Protein AF-A0A2R6F0V4-F1 (afdb_monomer_lite)

Secondary structure (DSSP, 8-state):
-----HHHHHHHHHHHHHHHHHHHHHHHHHHHHHHHHHHHHHHTT-HHHHHHHHHHHHHHHHHHHHHHHHHHHHHHHHHHHHHHHHHHS---PPP--------------

Foldseek 3Di:
DPDDDVVVVVVVVVVLVVLLVVLCVQLVVQLVQLVVQLVVCVVVVHVVSVVSSVVSNVSSVVSNVCSVVVSVVVVVVVVVVVVVVVVPPDDDPDDPPDPDPDDDDDPDD

Sequence (109 aa):
MTAVNVVDGVKYGFVLLGYFIAVFVLGGAIFGIGLAVSAGGTEGNSVGFVVVGGLLALVGGLVINAGLFGVLYKIVADGVQRGIETASEPATPAEPSEPGKSATQGEHR

pLDDT: mean 84.57, std 15.78, range [44.31, 98.0]

Structure (mmCIF, N/CA/C/O backbone):
data_AF-A0A2R6F0V4-F1
#
_entry.id   AF-A0A2R6F0V4-F1
#
loop_
_atom_site.group_PDB
_atom_site.id
_atom_site.type_symbol
_atom_site.label_atom_id
_atom_site.label_alt_id
_atom_site.label_comp_id
_atom_site.label_asym_id
_atom_site.label_entity_id
_atom_site.label_seq_id
_atom_site.pdbx_PDB_ins_code
_atom_site.Cartn_x
_atom_site.Cartn_y
_atom_site.Cartn_z
_atom_site.occupancy
_atom_site.B_iso_or_equiv
_atom_site.auth_seq_id
_atom_site.auth_comp_id
_atom_site.auth_asym_id
_atom_site.auth_atom_id
_atom_site.pdbx_PDB_model_num
ATOM 1 N N . MET A 1 1 ? -16.889 1.966 31.960 1.00 46.19 1 MET A N 1
ATOM 2 C CA . MET A 1 1 ? -15.653 1.846 31.159 1.00 46.19 1 MET A CA 1
ATOM 3 C C . MET A 1 1 ? -15.707 0.517 30.431 1.00 46.19 1 MET A C 1
ATOM 5 O O . MET A 1 1 ? -15.473 -0.521 31.035 1.00 46.19 1 MET A O 1
ATOM 9 N N . THR A 1 2 ? -16.154 0.524 29.182 1.00 55.62 2 THR A N 1
ATOM 10 C CA . THR A 1 2 ? -16.266 -0.695 28.377 1.00 55.62 2 THR A CA 1
ATOM 11 C C . THR A 1 2 ? -14.850 -1.089 27.975 1.00 55.62 2 THR A C 1
ATOM 13 O O . THR A 1 2 ? -14.188 -0.365 27.233 1.00 55.62 2 THR A O 1
ATOM 16 N N . ALA A 1 3 ? -14.321 -2.155 28.575 1.00 60.88 3 ALA A N 1
ATOM 17 C CA . ALA A 1 3 ? -12.973 -2.618 28.284 1.00 60.88 3 ALA A CA 1
ATOM 18 C C . ALA A 1 3 ? -12.918 -3.075 26.824 1.00 60.88 3 ALA A C 1
ATOM 20 O O . ALA A 1 3 ? -13.664 -3.962 26.415 1.00 60.88 3 ALA A O 1
ATOM 21 N N . VAL A 1 4 ? -12.048 -2.447 26.035 1.00 64.31 4 VAL A N 1
ATOM 22 C CA . VAL A 1 4 ? -11.818 -2.854 24.650 1.00 64.31 4 VAL A CA 1
ATOM 23 C C . VAL A 1 4 ? -11.239 -4.265 24.674 1.00 64.31 4 VAL A C 1
ATOM 25 O O . VAL A 1 4 ? -10.246 -4.521 25.359 1.00 64.31 4 VAL A O 1
ATOM 28 N N . ASN A 1 5 ? -11.858 -5.196 23.950 1.00 82.69 5 ASN A N 1
ATOM 29 C CA . ASN A 1 5 ? -11.368 -6.564 23.888 1.00 82.69 5 ASN A CA 1
ATOM 30 C C . ASN A 1 5 ? -10.049 -6.599 23.100 1.00 82.69 5 ASN A C 1
ATOM 32 O O . ASN A 1 5 ? -10.015 -6.356 21.893 1.00 82.69 5 ASN A O 1
ATOM 36 N N . VAL A 1 6 ? -8.950 -6.912 23.791 1.00 84.12 6 VAL A N 1
ATOM 37 C CA . VAL A 1 6 ? -7.597 -6.977 23.210 1.00 84.12 6 VAL A CA 1
ATOM 38 C C . VAL A 1 6 ? -7.549 -7.934 22.014 1.00 84.12 6 VAL A C 1
ATOM 40 O O . VAL A 1 6 ? -6.865 -7.661 21.028 1.00 84.12 6 VAL A O 1
ATOM 43 N N . VAL A 1 7 ? -8.318 -9.025 22.063 1.00 88.06 7 VAL A N 1
ATOM 44 C CA . VAL A 1 7 ? -8.378 -10.024 20.988 1.00 88.06 7 VAL A CA 1
ATOM 45 C C . VAL A 1 7 ? -8.931 -9.420 19.695 1.00 88.06 7 VAL A C 1
ATOM 47 O O . VAL A 1 7 ? -8.411 -9.705 18.615 1.00 88.06 7 VAL A O 1
ATOM 50 N N . ASP A 1 8 ? -9.935 -8.547 19.793 1.00 85.12 8 ASP A N 1
ATOM 51 C CA . ASP A 1 8 ? -10.532 -7.890 18.628 1.00 85.12 8 ASP A CA 1
ATOM 52 C C . ASP A 1 8 ? -9.588 -6.841 18.033 1.00 85.12 8 ASP A C 1
ATOM 54 O O . ASP A 1 8 ? -9.467 -6.742 16.810 1.00 85.12 8 ASP A O 1
ATOM 58 N N . GLY A 1 9 ? -8.830 -6.137 18.879 1.00 84.19 9 GLY A N 1
ATOM 59 C CA . GLY A 1 9 ? -7.759 -5.240 18.437 1.00 84.19 9 GLY A CA 1
ATOM 60 C C . GLY A 1 9 ? -6.660 -5.972 17.658 1.00 84.19 9 GLY A C 1
ATOM 61 O O . GLY A 1 9 ? -6.257 -5.523 16.584 1.00 84.19 9 GLY A O 1
ATOM 62 N N . VAL A 1 10 ? -6.215 -7.134 18.148 1.00 90.25 10 VAL A N 1
ATOM 63 C CA . VAL A 1 10 ? -5.193 -7.956 17.473 1.00 90.25 10 VAL A CA 1
ATOM 64 C C . VAL A 1 10 ? -5.708 -8.504 16.141 1.00 90.25 10 VAL A C 1
ATOM 66 O O . VAL A 1 10 ? -5.002 -8.422 15.135 1.00 90.25 10 VAL A O 1
ATOM 69 N N . LYS A 1 11 ? -6.944 -9.018 16.098 1.00 92.75 11 LYS A N 1
ATOM 70 C CA . LYS A 1 11 ? -7.572 -9.482 14.849 1.00 92.75 11 LYS A CA 1
ATOM 71 C C . LYS A 1 11 ? -7.669 -8.363 13.817 1.00 92.75 11 LYS A C 1
ATOM 73 O O . LYS A 1 11 ? -7.292 -8.564 12.664 1.00 92.75 11 LYS A O 1
ATOM 78 N N . TYR A 1 12 ? -8.126 -7.185 14.236 1.00 90.81 12 TYR A N 1
ATOM 79 C CA . TYR A 1 12 ? -8.203 -6.013 13.369 1.00 90.81 12 TYR A CA 1
ATOM 80 C C . TYR A 1 12 ? -6.818 -5.613 12.837 1.00 90.81 12 TYR A C 1
ATOM 82 O O . TYR A 1 12 ? -6.655 -5.411 11.632 1.00 90.81 12 TYR A O 1
ATOM 90 N N . GLY A 1 13 ? -5.803 -5.592 13.706 1.00 90.44 13 GLY A N 1
ATOM 91 C CA . GLY A 1 13 ? -4.417 -5.323 13.324 1.00 90.44 13 GLY A CA 1
ATOM 92 C C . GLY A 1 13 ? -3.874 -6.315 12.292 1.00 90.44 13 GLY A C 1
ATOM 93 O O . GLY A 1 13 ? -3.255 -5.896 11.318 1.00 90.44 13 GLY A O 1
ATOM 94 N N . PHE A 1 14 ? -4.160 -7.613 12.440 1.00 94.88 14 PHE A N 1
ATOM 95 C CA . PHE A 1 14 ? -3.750 -8.638 11.472 1.00 94.88 14 PHE A CA 1
ATOM 96 C C . PHE A 1 14 ? -4.399 -8.462 10.097 1.00 94.88 14 PHE A C 1
ATOM 98 O O . PHE A 1 14 ? -3.730 -8.630 9.077 1.00 94.88 14 PHE A O 1
ATOM 105 N N . VAL A 1 15 ? -5.682 -8.096 10.050 1.00 93.88 15 VAL A N 1
ATOM 106 C CA . VAL A 1 15 ? -6.373 -7.803 8.785 1.00 93.88 15 VAL A CA 1
ATOM 107 C C . VAL A 1 15 ? -5.744 -6.587 8.103 1.00 93.88 15 VAL A C 1
ATOM 109 O O . VAL A 1 15 ? -5.483 -6.618 6.899 1.00 93.88 15 VAL A O 1
ATOM 112 N N . LEU A 1 16 ? -5.445 -5.537 8.871 1.00 93.31 16 LEU A N 1
ATOM 113 C CA . LEU A 1 16 ? -4.765 -4.348 8.360 1.00 93.31 16 LEU A CA 1
ATOM 114 C C . LEU A 1 16 ? -3.354 -4.656 7.861 1.00 93.31 16 LEU A C 1
ATOM 116 O O . LEU A 1 16 ? -2.969 -4.176 6.798 1.00 93.31 16 LEU A O 1
ATOM 120 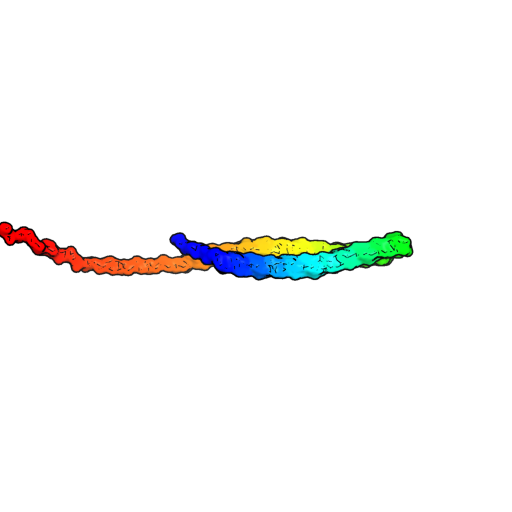N N . LEU A 1 17 ? -2.606 -5.480 8.593 1.00 92.88 17 LEU A N 1
ATOM 121 C CA . LEU A 1 17 ? -1.279 -5.931 8.191 1.00 92.88 17 LEU A CA 1
ATOM 122 C C . LEU A 1 17 ? -1.341 -6.725 6.883 1.00 92.88 17 LEU A C 1
ATOM 124 O O . LEU A 1 17 ? -0.549 -6.468 5.983 1.00 92.88 17 LEU A O 1
ATOM 128 N N . GLY A 1 18 ? -2.300 -7.644 6.745 1.00 94.50 18 GLY A N 1
ATOM 129 C CA . GLY A 1 18 ? -2.506 -8.402 5.510 1.00 94.50 18 GLY A CA 1
ATOM 130 C C . GLY A 1 18 ? -2.809 -7.495 4.315 1.00 94.50 18 GLY A C 1
ATOM 131 O O . GLY A 1 18 ? -2.206 -7.652 3.254 1.00 94.50 18 GLY A O 1
ATOM 132 N N . TYR A 1 19 ? -3.673 -6.493 4.503 1.00 94.31 19 TYR A N 1
ATOM 133 C CA . TYR A 1 19 ? -3.919 -5.464 3.491 1.00 94.31 19 TYR A CA 1
ATOM 134 C C . TYR A 1 19 ? -2.640 -4.688 3.148 1.00 94.31 19 TYR A C 1
ATOM 136 O O . TYR A 1 19 ? -2.330 -4.493 1.974 1.00 94.31 19 TYR A O 1
ATOM 144 N N . PHE A 1 20 ? -1.869 -4.284 4.157 1.00 93.31 20 PHE A N 1
ATOM 145 C CA . PHE A 1 20 ? -0.633 -3.531 3.964 1.00 93.31 20 PHE A CA 1
ATOM 146 C C . PHE A 1 20 ? 0.407 -4.334 3.177 1.00 93.31 20 PHE A C 1
ATOM 148 O O . PHE A 1 20 ? 0.997 -3.815 2.232 1.00 93.31 20 PHE A O 1
ATOM 155 N N . ILE A 1 21 ? 0.569 -5.619 3.505 1.00 96.12 21 ILE A N 1
ATOM 156 C CA . ILE A 1 21 ? 1.418 -6.551 2.757 1.00 96.12 21 ILE A CA 1
ATOM 157 C C . ILE A 1 21 ? 0.934 -6.655 1.310 1.00 96.12 21 ILE A C 1
ATOM 159 O O . ILE A 1 21 ? 1.748 -6.540 0.402 1.00 96.12 21 ILE A O 1
ATOM 163 N N . ALA A 1 22 ? -0.370 -6.819 1.071 1.00 96.06 22 ALA A N 1
ATOM 164 C CA . ALA A 1 22 ? -0.906 -6.920 -0.285 1.00 96.06 22 ALA A CA 1
ATOM 165 C C . ALA A 1 22 ? -0.601 -5.667 -1.124 1.00 96.06 22 ALA A C 1
ATOM 167 O O . ALA A 1 22 ? -0.125 -5.789 -2.252 1.00 96.06 22 ALA A O 1
ATOM 168 N N . VAL A 1 23 ? -0.801 -4.470 -0.560 1.00 96.19 23 VAL A N 1
ATOM 169 C CA . VAL A 1 23 ? -0.457 -3.195 -1.212 1.00 96.19 23 VAL A CA 1
ATOM 170 C C . VAL A 1 23 ? 1.040 -3.113 -1.502 1.00 96.19 23 VAL A C 1
ATOM 172 O O . VAL A 1 23 ? 1.423 -2.760 -2.616 1.00 96.19 23 VAL A O 1
ATOM 175 N N . PHE A 1 24 ? 1.889 -3.433 -0.524 1.00 95.38 24 PHE A N 1
ATOM 176 C CA . PHE A 1 24 ? 3.341 -3.361 -0.689 1.00 95.38 24 PHE A CA 1
ATOM 177 C C . PHE A 1 24 ? 3.861 -4.372 -1.703 1.00 95.38 24 PHE A C 1
ATOM 179 O O . PHE A 1 24 ? 4.746 -4.040 -2.485 1.00 95.38 24 PHE A O 1
ATOM 186 N N . VAL A 1 25 ? 3.307 -5.581 -1.731 1.00 97.75 25 VAL A N 1
ATOM 187 C CA . VAL A 1 25 ? 3.688 -6.609 -2.701 1.00 97.75 25 VAL A CA 1
ATOM 188 C C . VAL A 1 25 ? 3.247 -6.203 -4.105 1.00 97.75 25 VAL A C 1
ATOM 190 O O . VAL A 1 25 ? 4.075 -6.218 -5.009 1.00 97.75 25 VAL A O 1
ATOM 193 N N . LEU A 1 26 ? 1.991 -5.788 -4.306 1.00 96.88 26 LEU A N 1
ATOM 194 C CA . LEU A 1 26 ? 1.513 -5.370 -5.632 1.00 96.88 26 LEU A CA 1
ATOM 195 C C . LEU A 1 26 ? 2.218 -4.102 -6.115 1.00 96.88 26 LEU A C 1
ATOM 197 O O . LEU A 1 26 ? 2.790 -4.080 -7.204 1.00 96.88 26 LEU A O 1
ATOM 201 N N . GLY A 1 27 ? 2.184 -3.045 -5.305 1.00 96.38 27 GLY A N 1
ATOM 202 C CA . GLY A 1 27 ? 2.790 -1.766 -5.651 1.00 96.38 27 GLY A CA 1
ATOM 203 C C . GLY A 1 27 ? 4.307 -1.876 -5.780 1.00 96.38 27 GLY A C 1
ATOM 204 O O . GLY A 1 27 ? 4.878 -1.338 -6.723 1.00 96.38 27 GLY A O 1
ATOM 205 N N . GLY A 1 28 ? 4.952 -2.645 -4.899 1.00 96.44 28 GLY A N 1
ATOM 206 C CA . GLY A 1 28 ? 6.389 -2.907 -4.932 1.00 96.44 28 GLY A CA 1
ATOM 207 C C . GLY A 1 28 ? 6.815 -3.750 -6.129 1.00 96.44 28 GLY A C 1
ATOM 208 O O . GLY A 1 28 ? 7.839 -3.449 -6.735 1.00 96.44 28 GLY A O 1
ATOM 209 N N . ALA A 1 29 ? 6.021 -4.746 -6.533 1.00 98.00 29 ALA A N 1
ATOM 210 C CA . ALA A 1 29 ? 6.284 -5.512 -7.749 1.00 98.00 29 ALA A CA 1
ATOM 211 C C . ALA A 1 29 ? 6.216 -4.616 -8.992 1.00 98.00 29 ALA A C 1
ATOM 213 O O . ALA A 1 29 ? 7.148 -4.612 -9.792 1.00 98.00 29 ALA A O 1
ATOM 214 N N . ILE A 1 30 ? 5.161 -3.805 -9.127 1.00 97.50 30 ILE A N 1
ATOM 215 C CA . ILE A 1 30 ? 5.022 -2.856 -10.244 1.00 97.50 30 ILE A CA 1
ATOM 216 C C . ILE A 1 30 ? 6.175 -1.843 -10.229 1.00 97.50 30 ILE A C 1
ATOM 218 O O . ILE A 1 30 ? 6.792 -1.591 -11.265 1.00 97.50 30 ILE A O 1
ATOM 222 N N . PHE A 1 31 ? 6.501 -1.310 -9.049 1.00 97.25 31 PHE A N 1
ATOM 223 C CA . PHE A 1 31 ? 7.593 -0.362 -8.864 1.00 97.25 31 PHE A CA 1
ATOM 224 C C . PHE A 1 31 ? 8.939 -0.963 -9.288 1.00 97.25 31 PHE A C 1
ATOM 226 O O . PHE A 1 31 ? 9.661 -0.378 -10.095 1.00 97.25 31 PHE A O 1
ATOM 233 N N . GLY A 1 32 ? 9.253 -2.159 -8.788 1.00 96.69 32 GLY A N 1
ATOM 234 C CA . GLY A 1 32 ? 10.488 -2.880 -9.085 1.00 96.69 32 GLY A CA 1
ATOM 235 C C . GLY A 1 32 ? 10.616 -3.260 -10.558 1.00 96.69 32 GLY A C 1
ATOM 236 O O . GLY A 1 32 ? 11.685 -3.078 -11.138 1.00 96.69 32 GLY A O 1
ATOM 237 N N . ILE A 1 33 ? 9.527 -3.712 -11.192 1.00 96.50 33 ILE A N 1
ATOM 238 C CA . ILE A 1 33 ? 9.491 -3.967 -12.641 1.00 96.50 33 ILE A CA 1
ATOM 239 C C . ILE A 1 33 ? 9.787 -2.676 -13.408 1.00 96.50 33 ILE A C 1
ATOM 241 O O . ILE A 1 33 ? 10.610 -2.688 -14.321 1.00 96.50 33 ILE A O 1
ATOM 245 N N . GLY A 1 34 ? 9.171 -1.557 -13.020 1.00 95.69 34 GLY A N 1
ATOM 246 C CA . GLY A 1 34 ? 9.432 -0.259 -13.638 1.00 95.69 34 GLY A CA 1
ATOM 247 C C . 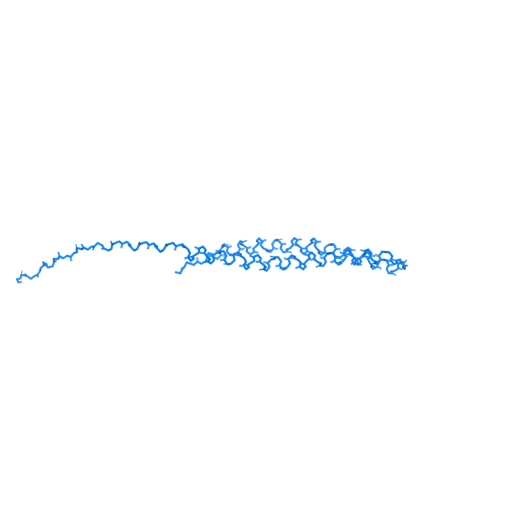GLY A 1 34 ? 10.904 0.146 -13.565 1.00 95.69 34 GLY A C 1
ATOM 248 O O . GLY A 1 34 ? 11.494 0.525 -14.579 1.00 95.69 34 GLY A O 1
ATOM 249 N N . LEU A 1 35 ? 11.532 -0.020 -12.397 1.00 95.56 35 LEU A N 1
ATOM 250 C CA . LEU A 1 35 ? 12.962 0.244 -12.232 1.00 95.56 35 LEU A CA 1
ATOM 251 C C . LEU A 1 35 ? 13.835 -0.677 -13.091 1.00 95.56 35 LEU A C 1
ATOM 253 O O . LEU A 1 35 ? 14.751 -0.189 -13.749 1.00 95.56 35 LEU A O 1
ATOM 257 N N . ALA A 1 36 ? 13.542 -1.979 -13.132 1.00 95.12 36 ALA A N 1
ATOM 258 C CA . ALA A 1 36 ? 14.298 -2.937 -13.938 1.00 95.12 36 ALA A CA 1
ATOM 259 C C . ALA A 1 36 ? 14.212 -2.621 -15.442 1.00 95.12 36 ALA A C 1
ATOM 261 O O . ALA A 1 36 ? 15.228 -2.613 -16.138 1.00 95.12 36 ALA A O 1
ATOM 262 N N . VAL A 1 37 ? 13.013 -2.291 -15.935 1.00 93.62 37 VAL A N 1
ATOM 263 C CA . VAL A 1 37 ? 12.789 -1.883 -17.331 1.00 93.62 37 VAL A CA 1
ATOM 264 C C . VAL A 1 37 ? 13.527 -0.579 -17.646 1.00 93.62 37 VAL A C 1
ATOM 266 O O . VAL A 1 37 ? 14.172 -0.471 -18.690 1.00 93.62 37 VAL A O 1
ATOM 269 N N . SER A 1 38 ? 13.483 0.398 -16.737 1.00 92.56 38 SER A N 1
ATOM 270 C CA . SER A 1 38 ? 14.179 1.675 -16.918 1.00 92.56 38 SER A CA 1
ATOM 271 C C . SER A 1 38 ? 15.703 1.512 -16.926 1.00 92.56 38 SER A C 1
ATOM 273 O O . SER A 1 38 ? 16.389 2.162 -17.719 1.00 92.56 38 SER A O 1
ATOM 275 N N . ALA A 1 39 ? 16.241 0.649 -16.062 1.00 91.19 39 ALA A N 1
ATOM 276 C CA . ALA A 1 39 ? 17.671 0.359 -15.992 1.00 91.19 39 ALA A CA 1
ATOM 277 C C . ALA A 1 39 ? 18.169 -0.292 -17.292 1.00 91.19 39 ALA A C 1
ATOM 279 O O . ALA A 1 39 ? 19.094 0.228 -17.916 1.00 91.19 39 ALA A O 1
ATOM 280 N N . GLY A 1 40 ? 17.480 -1.333 -17.775 1.00 88.81 40 GLY A N 1
ATOM 281 C CA . GLY A 1 40 ? 17.809 -1.965 -19.058 1.00 88.81 40 GLY A CA 1
ATOM 282 C C . GLY A 1 40 ? 17.701 -1.001 -20.248 1.00 88.81 40 GLY A C 1
ATOM 283 O O . GLY A 1 40 ? 18.518 -1.043 -21.166 1.00 88.81 40 GLY A O 1
ATOM 284 N N . GLY A 1 41 ? 16.745 -0.065 -20.210 1.00 84.62 41 GLY A N 1
ATOM 285 C CA . GLY A 1 41 ? 16.633 1.005 -21.206 1.00 84.62 41 GLY A CA 1
ATOM 286 C C . GLY A 1 41 ? 17.819 1.976 -21.215 1.00 84.62 41 GLY A C 1
ATOM 287 O O . GLY A 1 41 ? 18.188 2.477 -22.276 1.00 84.62 41 GLY A O 1
ATOM 288 N N . THR A 1 42 ? 18.434 2.216 -20.055 1.00 81.69 42 THR A N 1
ATOM 289 C CA . THR A 1 42 ? 19.605 3.098 -19.915 1.00 81.69 42 THR A CA 1
ATOM 290 C C . THR A 1 42 ? 20.854 2.429 -20.486 1.00 81.69 42 THR A C 1
ATOM 292 O O . THR A 1 42 ? 21.588 3.050 -21.251 1.00 81.69 42 THR A O 1
ATOM 295 N N . GLU A 1 43 ? 21.053 1.144 -20.191 1.00 84.81 43 GLU A N 1
ATOM 296 C CA . GLU A 1 43 ? 22.162 0.345 -20.731 1.00 84.81 43 GLU A CA 1
ATOM 297 C C . GLU A 1 43 ? 22.063 0.167 -22.254 1.00 84.81 43 GLU A C 1
ATOM 299 O O . GLU A 1 43 ? 23.062 0.264 -22.963 1.00 84.81 43 GLU A O 1
ATOM 304 N N . GLY A 1 44 ? 20.849 -0.028 -22.776 1.00 83.19 44 GLY A N 1
ATOM 305 C CA . GLY A 1 44 ? 20.579 -0.156 -24.211 1.00 83.19 44 GLY A CA 1
ATOM 306 C C . GLY A 1 44 ? 20.428 1.170 -24.971 1.00 83.19 44 GLY A C 1
ATOM 307 O O . GLY A 1 44 ? 19.968 1.149 -26.113 1.00 83.19 44 GLY A O 1
ATOM 308 N N . ASN A 1 45 ? 20.731 2.320 -24.348 1.00 85.25 45 ASN A N 1
ATOM 309 C CA . ASN A 1 45 ? 20.578 3.675 -24.909 1.00 85.25 45 ASN A CA 1
ATOM 310 C C . ASN A 1 45 ? 19.201 3.937 -25.565 1.00 85.25 45 ASN A C 1
ATOM 312 O O . ASN A 1 45 ? 19.080 4.629 -26.579 1.00 85.25 45 ASN A O 1
ATOM 316 N N . SER A 1 46 ? 18.145 3.351 -25.002 1.00 89.25 46 SER A N 1
ATOM 317 C CA . SER A 1 46 ? 16.795 3.355 -25.561 1.00 89.25 46 SER A CA 1
ATOM 318 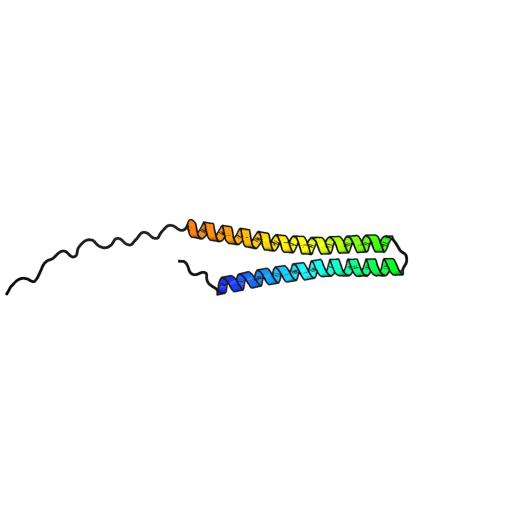C C . SER A 1 46 ? 15.853 4.166 -24.676 1.00 89.25 46 SER A C 1
ATOM 320 O O . SER A 1 46 ? 15.242 3.651 -23.739 1.00 89.25 46 SER A O 1
ATOM 322 N N . VAL A 1 47 ? 15.690 5.446 -25.021 1.00 91.38 47 VAL A N 1
ATOM 323 C CA . VAL A 1 47 ? 14.878 6.421 -24.266 1.00 91.38 47 VAL A CA 1
ATOM 324 C C . VAL A 1 47 ? 13.441 5.935 -24.033 1.00 91.38 47 VAL A C 1
ATOM 326 O O . VAL A 1 47 ? 12.883 6.160 -22.962 1.00 91.38 47 VAL A O 1
ATOM 329 N N . GLY A 1 48 ? 12.850 5.215 -24.993 1.00 91.44 48 GLY A N 1
ATOM 330 C CA . GLY A 1 48 ? 11.492 4.677 -24.858 1.00 91.44 48 GLY A CA 1
ATOM 331 C C . GLY A 1 48 ? 11.326 3.738 -23.658 1.00 91.44 48 GLY A C 1
ATOM 332 O O . GLY A 1 48 ? 10.366 3.874 -22.903 1.00 91.44 48 GLY A O 1
ATOM 333 N N . PHE A 1 49 ? 12.287 2.840 -23.426 1.00 91.19 49 PHE A N 1
ATOM 334 C CA . PHE A 1 49 ? 12.247 1.918 -22.286 1.00 91.19 49 PHE A CA 1
ATOM 335 C C . PHE A 1 49 ? 12.471 2.634 -20.951 1.00 91.19 49 PHE A C 1
ATOM 337 O O . PHE A 1 49 ? 11.826 2.285 -19.965 1.00 91.19 49 PHE A O 1
ATOM 344 N N . VAL A 1 50 ? 13.308 3.676 -20.928 1.00 93.69 50 VAL A N 1
ATOM 345 C CA . VAL A 1 50 ? 13.502 4.524 -19.739 1.00 93.69 50 VAL A CA 1
ATOM 346 C C . VAL A 1 50 ? 12.195 5.212 -19.347 1.00 93.69 50 VAL A C 1
ATOM 348 O O . VAL A 1 50 ? 11.786 5.155 -18.190 1.00 93.69 50 VAL A O 1
ATOM 351 N N . VAL A 1 51 ? 11.490 5.807 -20.314 1.00 95.56 51 VAL A N 1
ATOM 352 C CA . VAL A 1 51 ? 10.210 6.487 -20.058 1.00 95.56 51 VAL A CA 1
ATOM 353 C C . VAL A 1 51 ? 9.141 5.499 -19.590 1.00 95.56 51 VAL A C 1
ATOM 355 O O . VAL A 1 51 ? 8.469 5.752 -18.592 1.00 95.56 51 VAL A O 1
ATOM 358 N N . VAL A 1 52 ? 8.996 4.356 -20.267 1.00 95.31 52 VAL A N 1
ATOM 359 C CA . VAL A 1 52 ? 8.003 3.333 -19.897 1.00 95.31 52 VAL A CA 1
ATOM 360 C C . VAL A 1 52 ? 8.294 2.753 -18.511 1.00 95.31 52 VAL A C 1
ATOM 362 O O . VAL A 1 52 ? 7.384 2.648 -17.689 1.00 95.31 52 VAL A O 1
ATOM 365 N N . GLY A 1 53 ? 9.556 2.427 -18.225 1.00 94.62 53 GLY A N 1
ATOM 366 C CA . GLY A 1 53 ? 9.978 1.946 -16.913 1.00 94.62 53 GLY A CA 1
ATOM 367 C C . GLY A 1 53 ? 9.751 2.984 -15.814 1.00 94.62 53 GLY A C 1
ATOM 368 O O . GLY A 1 53 ? 9.207 2.659 -14.760 1.00 94.62 53 GLY A O 1
ATOM 369 N N . GLY A 1 54 ? 10.062 4.254 -16.084 1.00 94.62 54 GLY A N 1
ATOM 370 C CA . GLY A 1 54 ? 9.799 5.363 -15.170 1.00 94.62 54 GLY A CA 1
ATOM 371 C C . GLY A 1 54 ? 8.311 5.547 -14.858 1.00 94.62 54 GLY A C 1
ATOM 372 O O . GLY A 1 54 ? 7.949 5.727 -13.697 1.00 94.62 54 GLY A O 1
ATOM 373 N N . LEU A 1 55 ? 7.433 5.437 -15.859 1.00 97.31 55 LEU A N 1
ATOM 374 C CA . LEU A 1 55 ? 5.981 5.500 -15.654 1.00 97.31 55 LEU A CA 1
ATOM 375 C C . LEU A 1 55 ? 5.467 4.315 -14.831 1.00 97.31 55 LEU A C 1
ATOM 377 O O . LEU A 1 55 ? 4.671 4.512 -13.915 1.00 97.31 55 LEU A O 1
ATOM 381 N N . LEU A 1 56 ? 5.947 3.101 -15.107 1.00 96.62 56 LEU A N 1
ATOM 382 C CA . LEU A 1 56 ? 5.631 1.915 -14.305 1.00 96.62 56 LEU A CA 1
ATOM 383 C C . LEU A 1 56 ? 6.080 2.089 -12.851 1.00 96.62 56 LEU A C 1
ATOM 385 O O . LEU A 1 56 ? 5.300 1.835 -11.933 1.00 96.62 56 LEU A O 1
ATOM 389 N N . ALA A 1 57 ? 7.300 2.586 -12.638 1.00 96.44 57 ALA A N 1
ATOM 390 C CA . ALA A 1 57 ? 7.814 2.876 -11.307 1.00 96.44 57 ALA A CA 1
ATOM 391 C C . ALA A 1 57 ? 6.936 3.918 -10.602 1.00 96.44 57 ALA A C 1
ATOM 393 O O . ALA A 1 57 ? 6.498 3.709 -9.474 1.00 96.44 57 ALA A O 1
ATOM 394 N N . LEU A 1 58 ? 6.579 5.003 -11.286 1.00 97.56 58 LEU A N 1
ATOM 395 C CA . LEU A 1 58 ? 5.704 6.033 -10.735 1.00 97.56 58 LEU A CA 1
ATOM 396 C C . LEU A 1 58 ? 4.331 5.471 -10.337 1.00 97.56 58 LEU A C 1
ATOM 398 O O . LEU A 1 58 ? 3.867 5.740 -9.230 1.00 97.56 58 LEU A O 1
ATOM 402 N N . VAL A 1 59 ? 3.710 4.639 -11.176 1.00 97.88 59 VAL A N 1
ATOM 403 C CA . VAL A 1 59 ? 2.432 3.982 -10.856 1.00 97.88 59 VAL A CA 1
ATOM 404 C C . VAL A 1 59 ? 2.566 3.081 -9.628 1.00 97.88 59 VAL A C 1
ATOM 406 O O . VAL A 1 59 ? 1.761 3.197 -8.705 1.00 97.88 59 VAL A O 1
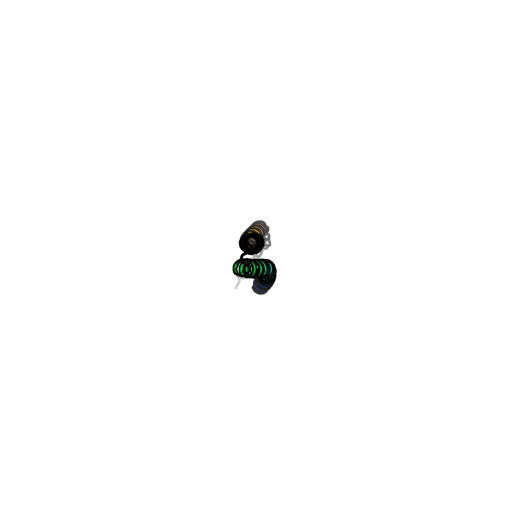ATOM 409 N N . GLY A 1 60 ? 3.593 2.229 -9.566 1.00 96.75 60 GLY A N 1
ATOM 410 C CA . GLY A 1 60 ? 3.828 1.365 -8.404 1.00 96.75 60 GLY A CA 1
ATOM 411 C C . GLY A 1 60 ? 4.027 2.165 -7.112 1.00 96.75 60 GLY A C 1
ATOM 412 O O . GLY A 1 60 ? 3.437 1.848 -6.077 1.00 96.75 60 GLY A O 1
ATOM 413 N N . GLY A 1 61 ? 4.780 3.264 -7.188 1.00 96.25 61 GLY A N 1
ATOM 414 C CA . GLY A 1 61 ? 5.002 4.173 -6.064 1.00 96.25 61 GLY A CA 1
ATOM 415 C C . GLY A 1 61 ? 3.722 4.881 -5.614 1.00 96.25 61 GLY A C 1
ATOM 416 O O . GLY A 1 61 ? 3.474 5.006 -4.412 1.00 96.25 61 GLY A O 1
ATOM 417 N N . LEU A 1 62 ? 2.874 5.298 -6.558 1.00 97.88 62 LEU A N 1
ATOM 418 C CA . LEU A 1 62 ? 1.568 5.889 -6.258 1.00 97.88 62 LEU A CA 1
ATOM 419 C C . LEU A 1 62 ? 0.624 4.883 -5.599 1.00 97.88 62 LEU A C 1
ATOM 421 O O . LEU A 1 62 ? -0.062 5.252 -4.651 1.00 97.88 62 LEU A O 1
ATOM 425 N N . VAL A 1 63 ? 0.621 3.620 -6.032 1.00 97.44 63 VAL A N 1
ATOM 426 C CA . VAL A 1 63 ? -0.176 2.554 -5.400 1.00 97.44 63 VAL A CA 1
ATOM 427 C C . VAL A 1 63 ? 0.232 2.357 -3.939 1.00 97.44 63 VAL A C 1
ATOM 429 O O . VAL A 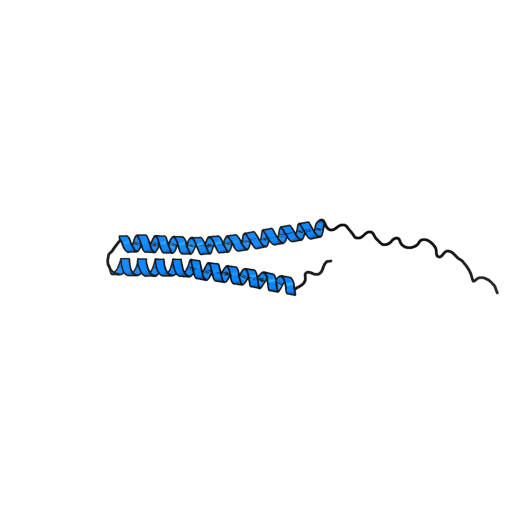1 63 ? -0.638 2.297 -3.070 1.00 97.44 63 VAL A O 1
ATOM 432 N N . ILE A 1 64 ? 1.537 2.320 -3.647 1.00 96.25 64 ILE A N 1
ATOM 433 C CA . ILE A 1 64 ? 2.039 2.194 -2.268 1.00 96.25 64 ILE A CA 1
ATOM 434 C C . ILE A 1 64 ? 1.593 3.390 -1.419 1.00 96.25 64 ILE A C 1
ATOM 436 O O . ILE A 1 64 ? 1.045 3.201 -0.332 1.00 96.25 64 ILE A O 1
ATOM 440 N N . ASN A 1 65 ? 1.784 4.618 -1.915 1.00 96.06 65 ASN A N 1
ATOM 441 C CA . ASN A 1 65 ? 1.391 5.831 -1.192 1.00 96.06 65 ASN A CA 1
ATOM 442 C C . ASN A 1 65 ? -0.125 5.894 -0.965 1.00 96.06 65 ASN A C 1
ATOM 444 O O . ASN A 1 65 ? -0.571 6.155 0.151 1.00 96.06 65 ASN A O 1
ATOM 448 N N . ALA A 1 66 ? -0.923 5.606 -1.994 1.00 96.44 66 ALA A N 1
ATOM 449 C CA . ALA A 1 66 ? -2.378 5.567 -1.892 1.00 96.44 66 ALA A CA 1
ATOM 450 C C . ALA A 1 66 ? -2.841 4.516 -0.876 1.00 96.44 66 ALA A C 1
ATOM 452 O O . ALA A 1 66 ? -3.724 4.791 -0.065 1.00 96.44 66 ALA A O 1
ATOM 453 N N . GLY A 1 67 ? -2.220 3.335 -0.866 1.00 94.88 67 GLY A N 1
ATOM 454 C CA . GLY A 1 67 ? -2.526 2.311 0.122 1.00 94.88 67 GLY A CA 1
ATOM 455 C C . GLY A 1 67 ? -2.139 2.722 1.544 1.00 94.88 67 GLY A C 1
ATOM 456 O O . GLY A 1 67 ? -2.936 2.507 2.455 1.00 94.88 67 GLY A O 1
ATOM 457 N N . LEU A 1 68 ? -0.990 3.382 1.741 1.00 93.94 68 LEU A N 1
ATOM 458 C CA . LEU A 1 68 ? -0.572 3.915 3.044 1.00 93.94 68 LEU A CA 1
ATOM 459 C C . LEU A 1 68 ? -1.577 4.943 3.583 1.00 93.94 68 LEU A C 1
ATOM 461 O O . LEU A 1 68 ? -2.077 4.791 4.700 1.00 93.94 68 LEU A O 1
ATOM 465 N N . PHE A 1 69 ? -1.921 5.955 2.783 1.00 95.56 69 PHE A N 1
ATOM 466 C CA . PHE A 1 69 ? -2.913 6.958 3.176 1.00 95.56 69 PHE A CA 1
ATOM 467 C C . PHE A 1 69 ? -4.308 6.349 3.361 1.00 95.56 69 PHE A C 1
ATOM 469 O O . PHE A 1 69 ? -5.020 6.736 4.286 1.00 95.56 69 PHE A O 1
ATOM 476 N N . GLY A 1 70 ? -4.679 5.356 2.550 1.00 94.31 70 GLY A N 1
ATOM 477 C CA . GLY A 1 70 ? -5.938 4.626 2.684 1.00 94.31 70 GLY A CA 1
ATOM 478 C C . GLY A 1 70 ? -6.052 3.868 4.008 1.00 94.31 70 GLY A C 1
ATOM 479 O O . GLY A 1 70 ? -7.101 3.926 4.650 1.00 94.31 70 GLY A O 1
ATOM 480 N N . VAL A 1 71 ? -4.977 3.214 4.468 1.00 93.31 71 VAL A N 1
ATOM 481 C CA . VAL A 1 71 ? -4.958 2.567 5.793 1.00 93.31 71 VAL A CA 1
ATOM 482 C C . VAL A 1 71 ? -5.105 3.595 6.904 1.00 93.31 71 VAL A C 1
ATOM 484 O O . VAL A 1 71 ? -5.932 3.402 7.792 1.00 93.31 71 VAL A O 1
ATOM 487 N N . LEU A 1 72 ? -4.340 4.687 6.854 1.00 93.06 72 LEU A N 1
ATOM 488 C CA . LEU A 1 72 ? -4.415 5.742 7.868 1.00 93.06 72 LEU A CA 1
ATOM 489 C C . LEU A 1 72 ? -5.828 6.325 7.959 1.00 93.06 72 LEU A C 1
ATOM 491 O O . LEU A 1 72 ? -6.384 6.421 9.052 1.00 93.06 72 LEU A O 1
ATOM 495 N N . TYR A 1 73 ? -6.430 6.637 6.811 1.00 94.75 73 TYR A N 1
ATOM 496 C CA . TYR A 1 73 ? -7.811 7.099 6.741 1.00 94.75 73 TYR A CA 1
ATOM 497 C C . TYR A 1 73 ? -8.777 6.083 7.355 1.00 94.75 73 TYR A C 1
ATOM 499 O O . TYR A 1 73 ? -9.601 6.448 8.191 1.00 94.75 73 TYR A O 1
ATOM 507 N N . LYS A 1 74 ? -8.645 4.802 6.995 1.00 93.44 74 LYS A N 1
ATOM 508 C CA . LYS A 1 74 ? -9.512 3.739 7.509 1.00 93.44 74 LYS A CA 1
ATOM 509 C C . LYS A 1 74 ? -9.409 3.581 9.026 1.00 93.44 74 LYS A C 1
ATOM 511 O O . LYS A 1 74 ? -10.430 3.453 9.686 1.00 93.44 74 LYS A O 1
ATOM 516 N N . ILE A 1 75 ? -8.203 3.641 9.594 1.00 93.88 75 ILE A N 1
ATOM 517 C CA . ILE A 1 75 ? -8.010 3.577 11.053 1.00 93.88 75 ILE A CA 1
ATOM 518 C C . ILE A 1 75 ? -8.777 4.701 11.750 1.00 93.88 75 ILE A C 1
ATOM 520 O O . ILE A 1 75 ? -9.451 4.454 12.749 1.00 93.88 75 ILE A O 1
ATOM 524 N N . VAL A 1 76 ? -8.682 5.925 11.224 1.00 94.31 76 VAL A N 1
ATOM 525 C CA . VAL A 1 76 ? -9.377 7.084 11.791 1.00 94.31 76 VAL A CA 1
ATOM 526 C C . VAL A 1 76 ? -10.889 6.932 11.641 1.00 94.31 76 VAL A C 1
ATOM 528 O O . VAL A 1 76 ? -11.607 7.113 12.620 1.00 94.31 76 VAL A O 1
ATOM 531 N N . ALA A 1 77 ? -11.372 6.553 10.456 1.00 94.75 77 ALA A N 1
ATOM 532 C CA . ALA A 1 77 ? -12.796 6.362 10.189 1.00 94.75 77 ALA A CA 1
ATOM 533 C C . ALA A 1 77 ? -13.417 5.297 11.109 1.00 94.75 77 ALA A C 1
ATOM 535 O O . ALA A 1 77 ? -14.405 5.575 11.789 1.00 94.75 77 ALA A O 1
ATOM 536 N N . ASP A 1 78 ? -12.787 4.123 11.211 1.00 92.44 78 ASP A N 1
ATOM 537 C CA . ASP A 1 78 ? -13.255 3.024 12.061 1.00 92.44 78 ASP A CA 1
ATOM 538 C C . ASP A 1 78 ? -13.177 3.398 13.555 1.00 92.44 78 ASP A C 1
ATOM 540 O O . ASP A 1 78 ? -14.012 2.978 14.357 1.00 92.44 78 ASP A O 1
ATOM 544 N N . GLY A 1 79 ? -12.179 4.195 13.953 1.00 90.31 79 GLY A N 1
ATOM 545 C CA . GLY A 1 79 ? -12.058 4.722 15.314 1.00 90.31 79 GLY A CA 1
ATOM 546 C C . GLY A 1 79 ? -13.178 5.702 15.671 1.00 90.31 79 GLY A C 1
ATOM 547 O O . GLY A 1 79 ? -13.791 5.577 16.732 1.00 90.31 79 GLY A O 1
ATOM 548 N N . VAL A 1 80 ? -13.483 6.641 14.770 1.00 93.25 80 VAL A N 1
ATOM 549 C CA . VAL A 1 80 ? -14.586 7.602 14.933 1.00 93.25 80 VAL A CA 1
ATOM 550 C C . VAL A 1 80 ? -15.925 6.874 15.000 1.00 93.25 80 VAL A C 1
ATOM 552 O O . VAL A 1 80 ? -16.719 7.154 15.897 1.00 93.25 80 VAL A O 1
ATOM 555 N N . GLN A 1 81 ? -16.157 5.903 14.115 1.00 91.75 81 GLN A N 1
ATOM 556 C CA . GLN A 1 81 ? -17.394 5.126 14.096 1.00 91.75 81 GLN A CA 1
ATOM 557 C C . GLN A 1 81 ? -17.634 4.399 15.429 1.00 91.75 81 GLN A C 1
ATOM 559 O O . GLN A 1 81 ? -18.685 4.585 16.043 1.00 91.75 81 GLN A O 1
ATOM 564 N N . ARG A 1 82 ? -16.639 3.655 15.933 1.00 88.38 82 ARG A N 1
ATOM 565 C CA . ARG A 1 82 ? -16.743 2.959 17.231 1.00 88.38 82 ARG A CA 1
ATOM 566 C C . ARG A 1 82 ? -16.959 3.924 18.401 1.00 88.38 82 ARG A C 1
ATOM 568 O O . ARG A 1 82 ? -17.652 3.591 19.364 1.00 88.38 82 ARG A O 1
ATOM 575 N N . GLY A 1 83 ? -16.372 5.120 18.326 1.00 87.56 83 GLY A N 1
ATOM 576 C CA . GLY A 1 83 ? -16.571 6.173 19.321 1.00 87.56 83 GLY A CA 1
ATOM 577 C C . GLY A 1 83 ? -18.016 6.676 19.367 1.00 87.56 83 GLY A C 1
ATOM 578 O O . GLY A 1 83 ? -18.578 6.825 20.450 1.00 87.56 83 GLY A O 1
ATOM 579 N N . ILE A 1 84 ? -18.634 6.885 18.201 1.00 90.38 84 ILE A N 1
ATOM 580 C CA . ILE A 1 84 ? -20.039 7.309 18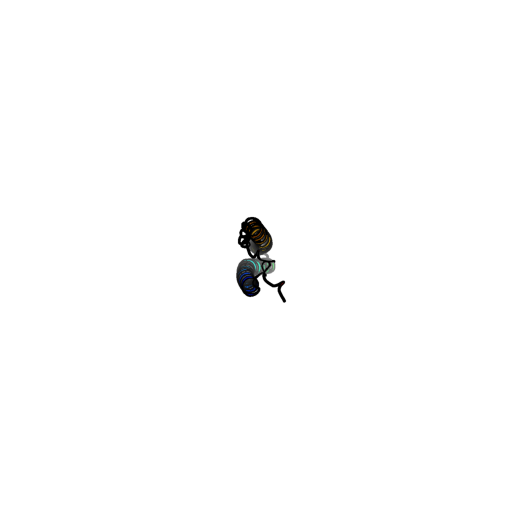.087 1.00 90.38 84 ILE A CA 1
ATOM 581 C C . ILE A 1 84 ? -20.985 6.208 18.578 1.00 90.38 84 ILE A C 1
ATOM 583 O O . ILE A 1 84 ? -21.923 6.504 19.319 1.00 90.38 84 ILE A O 1
ATOM 587 N N . GLU A 1 85 ? -20.732 4.953 18.202 1.00 87.75 85 GLU A N 1
ATOM 588 C CA . GLU A 1 85 ? -21.526 3.794 18.634 1.00 87.75 85 GLU A CA 1
ATOM 589 C C . GLU A 1 85 ? -21.530 3.669 20.165 1.00 87.75 85 GLU A C 1
ATOM 591 O O . GLU A 1 85 ? -22.598 3.605 20.768 1.00 87.75 85 GLU A O 1
ATOM 596 N N . THR A 1 86 ? -20.355 3.775 20.797 1.00 85.12 86 THR A N 1
ATOM 597 C CA . THR A 1 86 ? -20.222 3.732 22.267 1.00 85.12 86 THR A CA 1
ATOM 598 C C . THR A 1 86 ? -20.946 4.897 22.955 1.00 85.12 86 THR A C 1
ATOM 600 O O . THR A 1 86 ? -21.508 4.728 24.032 1.00 85.12 86 THR A O 1
ATOM 603 N N . ALA A 1 87 ? -20.927 6.097 22.365 1.00 83.50 87 ALA A N 1
ATOM 604 C CA . ALA A 1 87 ? -21.588 7.274 22.940 1.00 83.50 87 ALA A CA 1
ATOM 605 C C . ALA A 1 87 ? -23.118 7.259 22.770 1.00 83.50 87 ALA A C 1
ATOM 607 O O . ALA A 1 87 ? -23.826 7.924 23.524 1.00 83.50 87 ALA A O 1
ATOM 608 N N . SER A 1 88 ? -23.618 6.529 21.771 1.00 80.19 88 SER A N 1
ATOM 609 C CA . SER A 1 88 ? -25.047 6.440 21.447 1.00 80.19 88 SER A CA 1
ATOM 610 C C . SER A 1 88 ? -25.751 5.292 22.172 1.00 80.19 88 SER A C 1
ATOM 612 O O . SER A 1 88 ? -26.974 5.181 22.092 1.00 80.19 88 SER A O 1
ATOM 614 N N . GLU A 1 89 ? -25.002 4.436 22.868 1.00 78.25 89 GLU A N 1
ATOM 615 C CA . GLU A 1 89 ? -25.547 3.330 23.645 1.00 78.25 89 GLU A CA 1
ATOM 616 C C . GLU A 1 89 ? -26.322 3.895 24.857 1.00 78.25 89 GLU A C 1
ATOM 618 O O . GLU A 1 89 ? -25.730 4.579 25.700 1.00 78.25 89 GLU A O 1
ATOM 623 N N . PRO A 1 90 ? -27.654 3.690 24.942 1.00 66.19 90 PRO A N 1
ATOM 624 C CA . PRO A 1 90 ? -28.456 4.267 26.010 1.00 66.19 90 PRO A CA 1
ATOM 625 C C . PRO A 1 90 ? -27.962 3.751 27.357 1.00 66.19 90 PRO A C 1
ATOM 627 O O . PRO A 1 90 ? -27.770 2.548 27.529 1.00 66.19 90 PRO A O 1
ATOM 630 N N . ALA A 1 91 ? -27.791 4.654 28.324 1.00 64.06 91 ALA A N 1
ATOM 631 C CA . ALA A 1 91 ? -27.509 4.264 29.697 1.00 64.06 91 ALA A CA 1
ATOM 632 C C . ALA A 1 91 ? -28.578 3.260 30.140 1.00 64.06 91 ALA A C 1
ATOM 634 O O . ALA A 1 91 ? -29.762 3.605 30.176 1.00 64.06 91 ALA A O 1
ATOM 635 N N . THR A 1 92 ? -28.166 2.022 30.433 1.00 65.88 92 THR A N 1
ATOM 636 C CA . THR A 1 92 ? -29.029 1.008 31.041 1.00 65.88 92 THR A CA 1
ATOM 637 C C . THR A 1 92 ? -29.808 1.682 32.168 1.00 65.88 92 THR A C 1
ATOM 639 O O . THR A 1 92 ? -29.165 2.221 33.078 1.00 65.88 92 THR A O 1
ATOM 642 N N . PRO A 1 93 ? -31.154 1.727 32.107 1.00 61.97 93 PRO A N 1
ATOM 643 C CA . PRO A 1 93 ? -31.947 2.294 33.182 1.00 61.97 93 PRO A CA 1
ATOM 644 C C . PRO A 1 93 ? -31.512 1.635 34.483 1.00 61.97 93 PRO A C 1
ATOM 646 O O . PRO A 1 93 ? -31.488 0.407 34.566 1.00 61.97 93 PRO A O 1
ATOM 649 N N . ALA A 1 94 ? -31.100 2.446 35.458 1.00 61.94 94 ALA A N 1
ATOM 650 C CA . ALA A 1 94 ? -30.821 1.947 36.791 1.00 61.94 94 ALA A CA 1
ATOM 651 C C . ALA A 1 94 ? -32.040 1.133 37.230 1.00 61.94 94 ALA A C 1
ATOM 653 O O . ALA A 1 94 ? -33.164 1.642 37.196 1.00 61.94 94 ALA A O 1
ATOM 654 N N . GLU A 1 95 ? -31.817 -0.139 37.560 1.00 61.84 95 GLU A N 1
ATOM 655 C CA . GLU A 1 95 ? -32.841 -0.991 38.151 1.00 61.84 95 GLU A CA 1
ATOM 656 C C . GLU A 1 95 ? -33.492 -0.201 39.297 1.00 61.84 95 GLU A C 1
ATOM 658 O O . GLU A 1 95 ? -32.761 0.342 40.134 1.00 61.84 95 GLU A O 1
ATOM 663 N N . PRO A 1 96 ? -34.830 -0.048 39.320 1.00 60.41 96 PRO A N 1
ATOM 664 C CA . PRO A 1 96 ? -35.498 0.673 40.388 1.00 60.41 96 PRO A CA 1
ATOM 665 C C . PRO A 1 96 ? -35.145 -0.000 41.710 1.00 60.41 96 PRO A C 1
ATOM 667 O O . PRO A 1 96 ? -35.555 -1.132 41.961 1.00 60.41 96 PRO A O 1
ATOM 670 N N . SER A 1 97 ? -34.370 0.682 42.551 1.00 63.06 97 SER A N 1
ATOM 671 C CA . SER A 1 97 ? -34.146 0.259 43.926 1.00 63.06 97 SER A CA 1
ATOM 672 C C . SER A 1 97 ? -35.521 0.122 44.572 1.00 63.06 97 SER A C 1
ATOM 674 O O . SER A 1 97 ? -36.227 1.122 44.706 1.00 63.06 97 SER A O 1
ATOM 676 N N . GLU A 1 98 ? -35.920 -1.103 44.921 1.00 61.81 98 GLU A N 1
ATOM 677 C CA . GLU A 1 98 ? -37.184 -1.369 45.605 1.00 61.81 98 GLU A CA 1
ATOM 678 C C . GLU A 1 98 ? -37.335 -0.420 46.809 1.00 61.81 98 GLU A C 1
ATOM 680 O O . GLU A 1 98 ? -36.535 -0.475 47.752 1.00 61.81 98 GLU A O 1
ATOM 685 N N . PRO A 1 99 ? -38.341 0.471 46.817 1.00 61.84 99 PRO A N 1
ATOM 686 C CA . PRO A 1 99 ? -38.603 1.319 47.959 1.00 61.84 99 PRO A CA 1
ATOM 687 C C . PRO A 1 99 ? -39.472 0.536 48.942 1.00 61.84 99 PRO A C 1
ATOM 689 O O . PRO A 1 99 ? -40.679 0.421 48.748 1.00 61.84 99 PRO A O 1
ATOM 692 N N . GLY A 1 100 ? -38.876 0.009 50.015 1.00 55.34 100 GLY A N 1
ATOM 693 C CA . GLY A 1 100 ? -39.674 -0.491 51.138 1.00 55.34 100 GLY A CA 1
ATOM 694 C C . GLY A 1 100 ? -39.072 -1.622 51.962 1.00 55.34 100 GLY A C 1
ATOM 695 O O . GLY A 1 100 ? -39.617 -2.718 52.001 1.00 55.34 100 GLY A O 1
ATOM 696 N N . LYS A 1 101 ? -38.026 -1.329 52.737 1.00 50.34 101 LYS A N 1
ATOM 697 C CA . LYS A 1 101 ? -37.847 -1.967 54.051 1.00 50.34 101 LYS A CA 1
ATOM 698 C C . LYS A 1 101 ? -37.937 -0.898 55.136 1.00 50.34 101 LYS A C 1
ATOM 700 O O . LYS A 1 101 ? -36.940 -0.475 55.708 1.00 50.34 101 LYS A O 1
ATOM 705 N N . SER A 1 102 ? -39.156 -0.438 55.388 1.00 51.50 102 SER A N 1
ATOM 706 C CA . SER A 1 102 ? -39.537 0.243 56.624 1.00 51.50 102 SER A CA 1
ATOM 707 C C . SER A 1 102 ? -40.131 -0.783 57.594 1.00 51.50 102 SER A C 1
ATOM 709 O O . SER A 1 102 ? -41.171 -1.361 57.306 1.00 51.50 102 SER A O 1
ATOM 711 N N . ALA A 1 103 ? -39.442 -1.007 58.717 1.00 46.25 103 ALA A N 1
ATOM 712 C CA . ALA A 1 103 ? -39.958 -1.419 60.035 1.00 46.25 103 ALA A CA 1
ATOM 713 C C . ALA A 1 103 ? -38.723 -1.734 60.909 1.00 46.25 103 ALA A C 1
ATOM 715 O O . ALA A 1 103 ? -38.068 -2.749 60.710 1.00 46.25 103 ALA A O 1
ATOM 716 N N . THR A 1 104 ? -38.225 -0.853 61.781 1.00 53.31 104 THR A N 1
ATOM 717 C CA . THR A 1 104 ? -38.772 -0.661 63.139 1.00 53.31 104 THR A CA 1
ATOM 718 C C . THR A 1 104 ? -39.443 -1.924 63.686 1.00 53.31 104 THR A C 1
ATOM 720 O O . THR A 1 104 ? -40.661 -2.017 63.765 1.00 53.31 104 THR A O 1
ATOM 723 N N . GLN A 1 105 ? -38.634 -2.906 64.084 1.00 51.62 105 GLN A N 1
ATOM 724 C CA . GLN A 1 105 ? -39.054 -3.954 65.011 1.00 51.62 105 GLN A CA 1
ATOM 725 C C . GLN A 1 105 ? -37.855 -4.364 65.872 1.00 51.62 105 GLN A C 1
ATOM 727 O O . GLN A 1 105 ? -36.946 -5.032 65.388 1.00 51.62 105 GLN A O 1
ATOM 732 N N . GLY A 1 106 ? -37.844 -3.935 67.140 1.00 44.31 106 GLY A N 1
ATOM 733 C CA . GLY A 1 106 ? -36.853 -4.414 68.106 1.00 44.31 106 GLY A CA 1
ATOM 734 C C . GLY A 1 106 ? -36.549 -3.556 69.337 1.00 44.31 106 GLY A C 1
ATOM 735 O O . GLY A 1 106 ? -35.577 -3.863 70.009 1.00 44.31 106 GLY A O 1
ATOM 736 N N . GLU A 1 107 ? -37.333 -2.530 69.680 1.00 45.56 107 GLU A N 1
ATOM 737 C CA . GLU A 1 107 ? -37.405 -2.068 71.076 1.00 45.56 107 GLU A CA 1
ATOM 738 C C . GLU A 1 107 ? -38.550 -2.823 71.756 1.00 45.56 107 GLU A C 1
ATOM 740 O O . GLU A 1 107 ? -39.710 -2.566 71.454 1.00 45.56 107 GLU A O 1
ATOM 745 N N . HIS A 1 108 ? -38.218 -3.807 72.598 1.00 50.09 108 HIS A N 1
ATOM 746 C CA . HIS A 1 108 ? -38.967 -4.201 73.799 1.00 50.09 108 HIS A CA 1
ATOM 747 C C . HIS A 1 108 ? -38.290 -5.406 74.476 1.00 50.09 108 HIS A C 1
ATOM 749 O O . HIS A 1 108 ? -38.572 -6.551 74.123 1.00 50.09 108 HIS A O 1
ATOM 755 N N . ARG A 1 109 ? -37.465 -5.115 75.490 1.00 53.66 109 ARG A N 1
ATOM 756 C CA . ARG A 1 109 ? -37.504 -5.627 76.881 1.00 53.66 109 ARG A CA 1
ATOM 757 C C . ARG A 1 109 ? -36.117 -5.764 77.489 1.00 53.66 109 ARG A C 1
ATOM 759 O O . ARG A 1 109 ? -35.284 -6.487 76.909 1.00 53.66 109 ARG A O 1
#

Radius of gyration: 30.54 Å; chains: 1; bounding box: 62×18×102 Å